Protein AF-A0A4U2ZQ75-F1 (afdb_monomer_lite)

InterPro domains:
  IPR021529 Protein of unknown function DUF2798 [PF11391] (38-104)

Radius of gyration: 18.05 Å; chains: 1; bounding box: 30×31×66 Å

Structure (mmCIF, N/CA/C/O backbone):
data_AF-A0A4U2ZQ75-F1
#
_entry.id   AF-A0A4U2ZQ75-F1
#
loop_
_atom_site.group_PDB
_atom_site.id
_atom_site.type_symbol
_atom_site.label_atom_id
_atom_site.label_alt_id
_atom_site.label_comp_id
_atom_site.label_asym_id
_atom_site.label_entity_id
_atom_site.label_seq_id
_atom_site.pdbx_PDB_ins_code
_atom_site.Cartn_x
_atom_site.Cartn_y
_atom_site.Cartn_z
_atom_site.occupancy
_atom_site.B_iso_or_equiv
_atom_site.auth_seq_id
_atom_site.auth_comp_id
_atom_site.auth_asym_id
_atom_site.auth_atom_id
_atom_site.pdbx_PDB_model_num
ATOM 1 N N . GLY A 1 1 ? 16.154 -9.412 -6.781 1.00 68.00 1 GLY A N 1
ATOM 2 C CA . GLY A 1 1 ? 15.319 -8.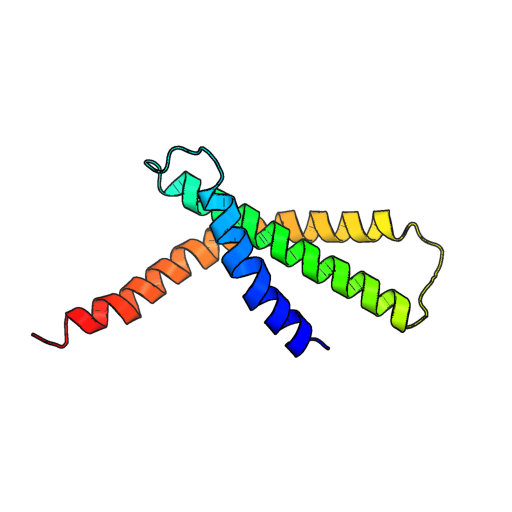258 -7.159 1.00 68.00 1 GLY A CA 1
ATOM 3 C C . GLY A 1 1 ? 14.151 -8.052 -6.210 1.00 68.00 1 GLY A C 1
ATOM 4 O O . GLY A 1 1 ? 14.147 -7.069 -5.483 1.00 68.00 1 GLY A O 1
ATOM 5 N N . PHE A 1 2 ? 13.200 -8.990 -6.186 1.00 76.25 2 PHE A N 1
ATOM 6 C CA . PHE A 1 2 ? 11.946 -8.876 -5.429 1.00 76.25 2 PHE A CA 1
ATOM 7 C C . PHE A 1 2 ? 12.118 -8.545 -3.938 1.00 76.25 2 PHE A C 1
ATOM 9 O O . PHE A 1 2 ? 11.457 -7.644 -3.448 1.00 76.25 2 PHE A O 1
ATOM 16 N N . ILE A 1 3 ? 13.053 -9.192 -3.227 1.00 83.88 3 ILE A N 1
ATOM 17 C CA . ILE A 1 3 ? 13.299 -8.903 -1.799 1.00 83.88 3 ILE A CA 1
ATOM 18 C C . ILE A 1 3 ? 13.745 -7.451 -1.574 1.00 83.88 3 ILE A C 1
ATOM 20 O O . ILE A 1 3 ? 13.303 -6.816 -0.625 1.00 83.88 3 ILE A O 1
ATOM 24 N N . ILE A 1 4 ? 14.586 -6.906 -2.459 1.00 82.25 4 ILE A N 1
ATOM 25 C CA . ILE A 1 4 ? 15.075 -5.522 -2.358 1.00 82.25 4 ILE A CA 1
ATOM 26 C C . ILE A 1 4 ? 13.930 -4.544 -2.645 1.00 82.25 4 ILE A C 1
ATOM 28 O O . ILE A 1 4 ? 13.762 -3.572 -1.916 1.00 82.25 4 ILE A O 1
ATOM 32 N N . ALA A 1 5 ? 13.107 -4.832 -3.658 1.00 78.81 5 ALA A N 1
ATOM 33 C CA . ALA A 1 5 ? 11.912 -4.047 -3.962 1.00 78.81 5 ALA A CA 1
ATOM 34 C C . ALA A 1 5 ? 10.915 -4.059 -2.796 1.00 78.81 5 ALA A C 1
ATOM 36 O O . ALA A 1 5 ? 10.454 -3.006 -2.377 1.00 78.81 5 ALA A O 1
ATOM 37 N N . LEU A 1 6 ? 10.666 -5.232 -2.211 1.00 82.88 6 LEU A N 1
ATOM 38 C CA . LEU A 1 6 ? 9.785 -5.414 -1.061 1.00 82.88 6 LEU A CA 1
ATOM 39 C C . LEU A 1 6 ? 10.307 -4.660 0.168 1.00 82.88 6 LEU A C 1
ATOM 41 O O . LEU A 1 6 ? 9.531 -4.021 0.876 1.00 82.88 6 LEU A O 1
ATOM 45 N N . LEU A 1 7 ? 11.621 -4.679 0.404 1.00 86.69 7 LEU A N 1
ATOM 46 C CA . LEU A 1 7 ? 12.238 -3.932 1.497 1.00 86.69 7 LEU A CA 1
ATOM 47 C C . LEU A 1 7 ? 12.052 -2.422 1.308 1.00 86.69 7 LEU A C 1
ATOM 49 O O . LEU A 1 7 ? 11.612 -1.746 2.233 1.00 86.69 7 LEU A O 1
ATOM 53 N N . ILE A 1 8 ? 12.338 -1.909 0.107 1.00 82.69 8 ILE A N 1
ATOM 54 C CA . ILE A 1 8 ? 12.138 -0.498 -0.255 1.00 82.69 8 ILE A CA 1
ATOM 55 C C . ILE A 1 8 ? 10.666 -0.116 -0.105 1.00 82.69 8 ILE A C 1
ATOM 57 O O . ILE A 1 8 ? 10.357 0.927 0.460 1.00 82.69 8 ILE A O 1
ATOM 61 N N . GLU A 1 9 ? 9.752 -0.965 -0.554 1.00 83.31 9 GLU A N 1
ATOM 62 C CA . GLU A 1 9 ? 8.319 -0.713 -0.481 1.00 83.31 9 GLU A CA 1
ATOM 63 C C . GLU A 1 9 ? 7.842 -0.611 0.972 1.00 83.31 9 GLU A C 1
ATOM 65 O O . GLU A 1 9 ? 7.222 0.384 1.346 1.00 83.31 9 GLU A O 1
ATOM 70 N N . ILE A 1 10 ? 8.214 -1.558 1.838 1.00 84.12 10 ILE A N 1
ATOM 71 C CA . ILE A 1 10 ? 7.859 -1.507 3.264 1.00 84.12 10 ILE A CA 1
ATOM 72 C C . ILE A 1 10 ? 8.516 -0.299 3.955 1.00 84.12 10 ILE A C 1
ATOM 74 O O . ILE A 1 10 ? 7.851 0.401 4.727 1.00 84.12 10 ILE A O 1
ATOM 78 N N . CYS A 1 11 ? 9.793 -0.021 3.667 1.00 86.12 11 CYS A N 1
ATOM 79 C CA . CYS A 1 11 ? 10.530 1.086 4.283 1.00 86.12 11 CYS A CA 1
ATOM 80 C C . CYS A 1 11 ? 10.115 2.469 3.780 1.00 86.12 11 CYS A C 1
ATOM 82 O O . CYS A 1 11 ? 10.262 3.425 4.534 1.00 86.12 11 CYS A O 1
ATOM 84 N N . ILE A 1 12 ? 9.635 2.611 2.544 1.00 84.81 12 ILE A N 1
ATOM 85 C CA . ILE A 1 12 ? 9.258 3.907 1.96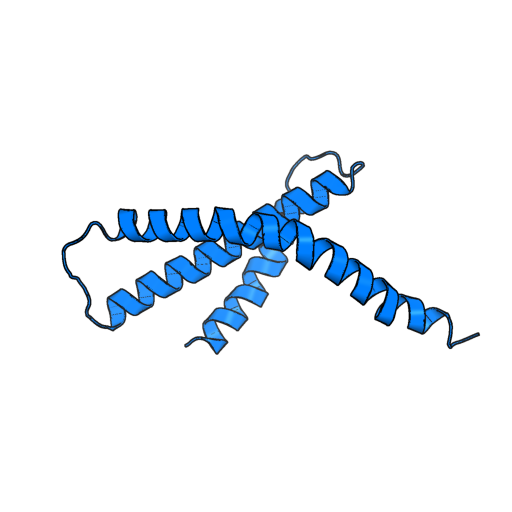6 1.00 84.81 12 ILE A CA 1
ATOM 86 C C . ILE A 1 12 ? 7.748 4.098 2.039 1.00 84.81 12 ILE A C 1
ATOM 88 O O . ILE A 1 12 ? 7.287 5.060 2.652 1.00 84.81 12 ILE A O 1
ATOM 92 N N . VAL A 1 13 ? 6.957 3.184 1.470 1.00 84.81 13 VAL A N 1
ATOM 93 C CA . VAL A 1 13 ? 5.499 3.351 1.346 1.00 84.81 13 VAL A CA 1
ATOM 94 C C . VAL A 1 13 ? 4.835 3.403 2.715 1.00 84.81 13 VAL A C 1
ATOM 96 O O . VAL A 1 13 ? 3.979 4.256 2.932 1.00 84.81 13 VAL A O 1
ATOM 99 N N . GLY A 1 14 ? 5.262 2.572 3.669 1.00 82.81 14 GLY A N 1
ATOM 100 C CA . GLY A 1 14 ? 4.733 2.579 5.037 1.00 82.81 14 GLY A CA 1
ATOM 101 C C . GLY A 1 14 ? 4.820 3.956 5.722 1.00 82.81 14 GLY A C 1
ATOM 102 O O . GLY A 1 14 ? 3.784 4.550 6.051 1.00 82.81 14 GLY A O 1
ATOM 103 N N . PRO A 1 15 ? 6.029 4.505 5.947 1.00 85.38 15 PRO A N 1
ATOM 104 C CA . PRO A 1 15 ? 6.181 5.812 6.579 1.00 85.38 15 PRO A CA 1
ATOM 105 C C . PRO A 1 15 ? 5.721 6.975 5.693 1.00 85.38 15 PRO A C 1
ATOM 107 O O . PRO A 1 15 ? 5.183 7.942 6.238 1.00 85.38 15 PRO A O 1
ATOM 110 N N . CYS A 1 16 ? 5.865 6.904 4.365 1.00 85.56 16 CYS A N 1
ATOM 111 C CA . CYS A 1 16 ? 5.345 7.938 3.463 1.00 85.56 16 CYS A CA 1
ATOM 112 C C . CYS A 1 16 ? 3.819 8.017 3.512 1.00 85.56 16 CYS A C 1
ATOM 114 O O . CYS A 1 16 ? 3.287 9.116 3.654 1.00 85.56 16 CYS A O 1
ATOM 116 N N . ALA A 1 17 ? 3.111 6.883 3.479 1.00 85.50 17 ALA A N 1
ATOM 117 C CA . 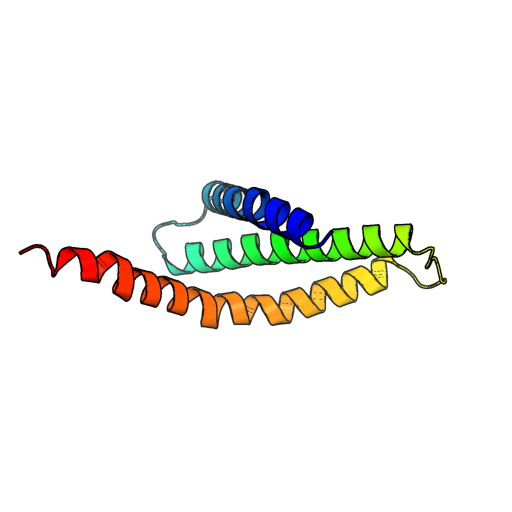ALA A 1 17 ? 1.654 6.859 3.579 1.00 85.50 17 ALA A CA 1
ATOM 118 C C . ALA A 1 17 ? 1.190 7.446 4.914 1.00 85.50 17 ALA A C 1
ATOM 120 O O . ALA A 1 17 ? 0.283 8.275 4.951 1.00 85.50 17 ALA A O 1
ATOM 121 N N . LYS A 1 18 ? 1.870 7.097 6.013 1.00 82.06 18 LYS A N 1
ATOM 122 C CA . LYS A 1 18 ? 1.584 7.691 7.321 1.00 82.06 18 LYS A CA 1
ATOM 123 C C . LYS A 1 18 ? 1.805 9.206 7.297 1.00 82.06 18 LYS A C 1
ATOM 125 O O . LYS A 1 18 ? 0.914 9.944 7.697 1.00 82.06 18 LYS A O 1
ATOM 130 N N . LYS A 1 19 ? 2.943 9.694 6.792 1.00 84.44 19 LYS A N 1
ATOM 131 C CA . LYS A 1 19 ? 3.201 11.141 6.682 1.00 84.44 19 LYS A CA 1
ATOM 132 C C . LYS A 1 19 ? 2.142 11.848 5.833 1.00 84.44 19 LYS A C 1
ATOM 134 O O . LYS A 1 19 ? 1.622 12.864 6.276 1.00 84.44 19 LYS A O 1
ATOM 139 N N . LEU A 1 20 ? 1.769 11.283 4.685 1.00 84.44 20 LEU A N 1
ATOM 140 C CA . LEU A 1 20 ? 0.758 11.844 3.787 1.00 84.44 20 LEU A CA 1
ATOM 141 C C . LEU A 1 20 ? -0.608 11.971 4.476 1.00 84.44 20 LEU A C 1
ATOM 143 O O . LEU A 1 20 ? -1.206 13.041 4.460 1.00 84.44 20 LEU A O 1
ATOM 147 N N . VAL A 1 21 ? -1.064 10.920 5.161 1.00 83.06 21 VAL A N 1
ATOM 148 C CA . VAL A 1 21 ? -2.326 10.941 5.921 1.00 83.06 21 VAL A CA 1
ATOM 149 C C . VAL A 1 21 ? -2.289 11.959 7.058 1.00 83.06 21 VAL A C 1
ATOM 151 O O . VAL A 1 21 ? -3.293 12.606 7.342 1.00 83.06 21 VAL A O 1
ATOM 154 N N . PHE A 1 22 ? -1.143 12.108 7.727 1.00 78.19 22 PHE A N 1
ATOM 155 C CA . PHE A 1 22 ? -0.991 13.071 8.818 1.00 78.19 22 PHE A CA 1
ATOM 156 C C . PHE A 1 22 ? -0.898 14.523 8.341 1.00 78.19 22 PHE A C 1
ATOM 158 O O . PHE A 1 22 ? -1.264 15.406 9.116 1.00 78.19 22 PHE A O 1
ATOM 165 N N . MET A 1 23 ? -0.420 14.743 7.114 1.00 80.06 23 MET A N 1
ATOM 166 C CA . MET A 1 23 ? -0.281 16.054 6.478 1.00 80.06 23 MET A CA 1
ATOM 167 C C . MET A 1 23 ? -1.592 16.546 5.855 1.00 80.06 23 MET A C 1
ATOM 169 O O . MET A 1 23 ? -1.766 17.745 5.660 1.00 80.06 23 MET A O 1
ATOM 173 N N . LEU A 1 24 ? -2.524 15.639 5.556 1.00 77.88 24 LEU A N 1
ATOM 174 C CA . LEU A 1 24 ? -3.819 16.012 5.008 1.00 77.88 24 LEU A CA 1
ATOM 175 C C . LEU A 1 24 ? -4.720 16.643 6.093 1.00 77.88 24 LEU A C 1
ATOM 177 O O . LEU A 1 24 ? -4.881 16.058 7.171 1.00 77.88 24 LEU A O 1
ATOM 181 N N . PRO A 1 25 ? -5.338 17.813 5.822 1.00 68.81 25 PRO A N 1
ATOM 182 C CA . PRO A 1 25 ? -6.189 18.541 6.763 1.00 68.81 25 PRO A CA 1
ATOM 183 C C . PRO A 1 25 ? -7.590 17.913 6.838 1.00 68.81 25 PRO A C 1
ATOM 185 O O . PRO A 1 25 ? -8.599 18.540 6.529 1.00 68.81 25 PRO A O 1
ATOM 188 N N . PHE A 1 26 ? -7.659 16.635 7.201 1.00 68.69 26 PHE A N 1
ATOM 189 C CA . PHE A 1 26 ? -8.921 15.930 7.395 1.00 68.69 26 PHE A CA 1
ATOM 190 C C . PHE A 1 26 ? -9.339 15.952 8.860 1.00 68.69 26 PHE A C 1
ATOM 192 O O . PHE A 1 26 ? -8.503 15.880 9.763 1.00 68.69 26 PHE A O 1
ATOM 199 N N . ASP A 1 27 ? -10.651 15.945 9.091 1.00 67.00 27 ASP A N 1
ATOM 200 C CA . ASP A 1 27 ? -11.236 15.763 10.416 1.00 67.00 27 ASP A CA 1
ATOM 201 C C . ASP A 1 27 ? -10.811 14.418 11.022 1.00 67.00 27 ASP A C 1
ATOM 203 O O . ASP A 1 27 ? -11.421 13.368 10.782 1.00 67.00 27 ASP A O 1
ATOM 207 N N . LYS A 1 28 ? -9.765 14.448 11.857 1.00 66.56 28 LYS A N 1
ATOM 208 C CA . LYS A 1 28 ? -9.262 13.270 12.587 1.00 66.56 28 LYS A CA 1
ATOM 209 C C . LYS A 1 28 ? -10.277 12.713 13.591 1.00 66.56 28 LYS A C 1
ATOM 211 O O . LYS A 1 28 ? -10.083 11.617 14.110 1.00 66.56 28 LYS A O 1
ATOM 216 N N . SER A 1 29 ? -11.374 13.437 13.818 1.00 66.44 29 SER A N 1
ATOM 217 C CA . SER A 1 29 ? -12.525 13.007 14.614 1.00 66.44 29 SER A CA 1
ATOM 218 C C . SER A 1 29 ? -13.207 11.760 14.025 1.00 66.44 29 SER A C 1
ATOM 220 O O . SER A 1 29 ? -13.617 10.855 14.757 1.00 66.44 29 SER A O 1
ATOM 222 N N . LYS A 1 30 ? -13.255 11.627 12.690 1.00 76.19 30 LYS A N 1
ATOM 223 C CA . LYS A 1 30 ? -13.880 10.471 12.030 1.00 76.19 30 LYS A CA 1
ATOM 224 C C . LYS A 1 30 ? -12.840 9.395 11.726 1.00 76.19 30 LYS A C 1
ATOM 226 O O . LYS A 1 30 ? -12.112 9.472 10.739 1.00 76.19 30 LYS A O 1
ATOM 231 N N . LYS A 1 31 ? -12.828 8.321 12.528 1.00 76.19 31 LYS A N 1
ATOM 232 C CA . LYS A 1 31 ? -11.924 7.161 12.343 1.00 76.19 31 LYS A CA 1
ATOM 233 C C . LYS A 1 31 ? -11.996 6.556 10.933 1.00 76.19 31 LYS A C 1
ATOM 235 O O . LYS A 1 31 ? -10.987 6.072 10.434 1.00 76.19 31 LYS A O 1
ATOM 240 N N . ILE A 1 32 ? -13.162 6.607 10.285 1.00 80.19 32 ILE A N 1
ATOM 241 C CA . ILE A 1 32 ? -13.361 6.149 8.900 1.00 80.19 32 ILE A CA 1
ATOM 242 C C . ILE A 1 32 ? -12.512 6.953 7.908 1.00 80.19 32 ILE A C 1
ATOM 244 O O . ILE A 1 32 ? -11.855 6.347 7.069 1.00 80.19 32 ILE A O 1
ATOM 248 N N . ASN A 1 33 ? -12.430 8.280 8.048 1.00 80.56 33 ASN A N 1
ATOM 249 C CA . ASN A 1 33 ? -11.657 9.127 7.134 1.00 80.56 33 ASN A CA 1
ATOM 250 C C . ASN A 1 33 ? -10.161 8.796 7.191 1.00 80.56 33 ASN A C 1
ATOM 252 O O . ASN A 1 33 ? -9.508 8.720 6.156 1.00 80.56 33 ASN A O 1
ATOM 256 N N . ILE A 1 34 ? -9.631 8.527 8.389 1.00 81.88 34 ILE A N 1
ATOM 257 C CA . ILE A 1 34 ? -8.230 8.120 8.569 1.00 81.88 34 ILE A CA 1
ATOM 258 C C . ILE A 1 34 ? -7.964 6.768 7.895 1.00 81.88 34 ILE A C 1
ATOM 260 O O . ILE A 1 34 ? -6.941 6.603 7.239 1.00 81.88 34 ILE A O 1
ATOM 264 N N . ILE A 1 35 ? -8.880 5.804 8.028 1.00 83.62 35 ILE A N 1
ATOM 265 C CA . ILE A 1 35 ? -8.731 4.466 7.431 1.00 83.62 35 ILE A CA 1
ATOM 266 C C . ILE A 1 35 ? -8.770 4.545 5.907 1.00 83.62 35 ILE A C 1
ATOM 268 O O . ILE A 1 35 ? -7.921 3.955 5.245 1.00 83.62 35 ILE A O 1
ATOM 272 N N . VAL A 1 36 ? -9.719 5.307 5.361 1.00 85.56 36 VAL A N 1
ATOM 273 C CA . VAL A 1 36 ? -9.868 5.520 3.918 1.00 85.56 36 VAL A CA 1
ATOM 274 C C . VAL A 1 36 ? -8.639 6.225 3.349 1.00 85.56 36 VAL A C 1
ATOM 276 O O . VAL A 1 36 ? -8.072 5.734 2.376 1.00 85.56 36 VAL A O 1
ATOM 279 N N . ALA A 1 37 ? -8.179 7.304 3.989 1.00 86.44 37 ALA A N 1
ATOM 280 C CA . ALA A 1 37 ? -6.984 8.038 3.574 1.00 86.44 37 ALA A CA 1
ATOM 281 C C . ALA A 1 37 ? -5.708 7.186 3.666 1.00 86.44 37 ALA A C 1
ATOM 283 O O . ALA A 1 37 ? -4.817 7.288 2.825 1.00 86.44 37 ALA A O 1
ATOM 284 N N . MET A 1 38 ? -5.598 6.333 4.685 1.00 85.81 38 MET A N 1
ATOM 285 C CA . MET A 1 38 ? -4.434 5.465 4.842 1.00 85.81 38 MET A CA 1
ATOM 286 C C . MET A 1 38 ? -4.430 4.322 3.835 1.00 85.81 38 MET A C 1
ATOM 288 O O . MET A 1 38 ? -3.379 4.024 3.272 1.00 85.81 38 MET A O 1
ATOM 292 N N . ALA A 1 39 ? -5.589 3.734 3.545 1.00 86.94 39 ALA A N 1
ATOM 293 C CA . ALA A 1 39 ? -5.714 2.746 2.484 1.00 86.94 39 ALA A CA 1
ATOM 294 C C . ALA A 1 39 ? -5.420 3.353 1.105 1.00 86.94 39 ALA A 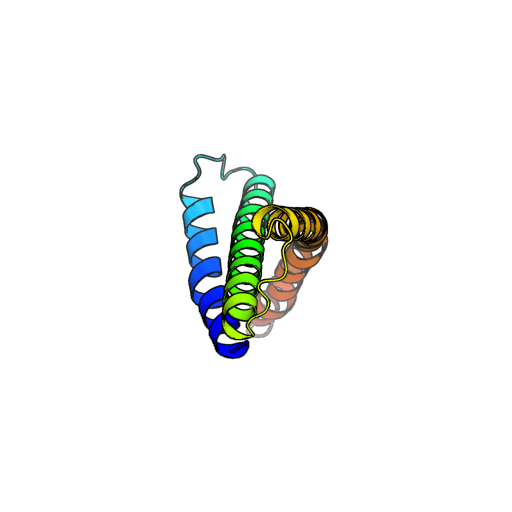C 1
ATOM 296 O O . ALA A 1 39 ? -4.699 2.730 0.332 1.00 86.94 39 ALA A O 1
ATOM 297 N N . THR A 1 40 ? -5.903 4.566 0.797 1.00 86.94 40 THR A N 1
ATOM 298 C CA . THR A 1 40 ? -5.600 5.207 -0.497 1.00 86.94 40 THR A CA 1
ATOM 299 C C . THR A 1 40 ? -4.113 5.490 -0.618 1.00 86.94 40 THR A C 1
ATOM 301 O O . THR A 1 40 ? -3.502 5.077 -1.597 1.00 86.94 40 THR A O 1
ATOM 304 N N . ALA A 1 41 ? -3.506 6.125 0.387 1.00 88.12 41 ALA A N 1
ATOM 305 C CA . ALA A 1 41 ? -2.083 6.450 0.373 1.00 88.12 41 ALA A CA 1
ATOM 306 C C . ALA A 1 41 ? -1.199 5.197 0.236 1.00 88.12 41 ALA A C 1
ATOM 308 O O . ALA A 1 41 ? -0.238 5.195 -0.533 1.00 88.12 41 ALA A O 1
ATOM 309 N N . MET A 1 42 ? -1.540 4.124 0.954 1.00 87.25 42 MET A N 1
ATOM 310 C CA . MET A 1 42 ? -0.792 2.869 0.925 1.00 87.25 42 MET A CA 1
ATOM 311 C C . MET A 1 42 ? -0.937 2.146 -0.417 1.00 87.25 42 MET A C 1
ATOM 313 O O . MET A 1 42 ? 0.072 1.745 -0.987 1.00 87.25 42 MET A O 1
ATOM 317 N N . VAL A 1 43 ? -2.157 2.022 -0.952 1.00 87.44 43 VAL A N 1
ATOM 318 C CA . VAL A 1 43 ? -2.395 1.340 -2.235 1.00 87.44 43 VAL A CA 1
ATOM 319 C C . VAL A 1 43 ? -1.806 2.145 -3.392 1.00 87.44 43 VAL A C 1
ATOM 321 O O . VAL A 1 43 ? -1.159 1.561 -4.253 1.00 87.44 43 VAL A O 1
ATOM 324 N N . ILE A 1 44 ? -1.934 3.477 -3.396 1.00 87.62 44 ILE A N 1
ATOM 325 C CA . ILE A 1 44 ? -1.291 4.327 -4.413 1.00 87.62 44 ILE A CA 1
ATOM 326 C C . ILE A 1 44 ? 0.225 4.129 -4.381 1.00 87.62 44 ILE A C 1
ATOM 328 O O . ILE A 1 44 ? 0.815 3.867 -5.425 1.00 87.62 44 ILE A O 1
ATOM 332 N N . GLY A 1 45 ? 0.854 4.209 -3.203 1.00 85.88 45 GLY A N 1
ATOM 333 C CA . GLY A 1 45 ? 2.299 4.017 -3.078 1.00 85.88 45 GLY A CA 1
ATOM 334 C C . GLY A 1 45 ? 2.742 2.627 -3.537 1.00 85.88 45 GLY A C 1
ATOM 335 O O . GLY A 1 45 ? 3.661 2.512 -4.341 1.00 85.88 45 GLY A O 1
ATOM 336 N N . MET A 1 46 ? 2.044 1.582 -3.095 1.00 84.44 46 MET A N 1
ATOM 337 C CA . MET A 1 46 ? 2.346 0.193 -3.445 1.00 84.44 46 MET A CA 1
ATOM 338 C C . MET A 1 46 ? 2.231 -0.059 -4.954 1.00 84.44 46 MET A C 1
ATOM 340 O O . MET A 1 46 ? 3.163 -0.555 -5.582 1.00 84.44 46 MET A O 1
ATOM 344 N N . VAL A 1 47 ? 1.107 0.334 -5.562 1.00 83.38 47 VAL A N 1
ATOM 345 C CA . VAL A 1 47 ? 0.863 0.118 -6.995 1.00 83.38 47 VAL A CA 1
ATOM 346 C C . VAL A 1 47 ? 1.823 0.969 -7.834 1.00 83.38 47 VAL A C 1
ATOM 348 O O . VAL A 1 47 ? 2.274 0.512 -8.883 1.00 83.38 47 VAL A O 1
ATOM 351 N N . PHE A 1 48 ? 2.209 2.161 -7.366 1.00 83.31 48 PHE A N 1
ATOM 352 C CA . PHE A 1 48 ? 3.194 3.011 -8.040 1.00 83.31 48 PHE A CA 1
ATOM 353 C C . PHE A 1 48 ? 4.583 2.361 -8.079 1.00 83.31 48 PHE A C 1
ATOM 355 O O . PHE A 1 48 ? 5.174 2.258 -9.152 1.00 83.31 48 PHE A O 1
ATOM 362 N N . PHE A 1 49 ? 5.077 1.857 -6.943 1.00 80.62 49 PHE A N 1
ATOM 363 C CA . PHE A 1 49 ? 6.373 1.172 -6.875 1.00 80.62 49 PHE A CA 1
ATOM 364 C C . PHE A 1 49 ? 6.378 -0.154 -7.642 1.00 80.62 49 PHE A C 1
ATOM 366 O O . PHE A 1 49 ? 7.323 -0.407 -8.389 1.00 80.62 49 PHE A O 1
ATOM 373 N N . MET A 1 50 ? 5.315 -0.958 -7.540 1.00 76.88 50 MET A N 1
ATOM 374 C CA . MET A 1 50 ? 5.163 -2.193 -8.322 1.00 76.88 50 MET A CA 1
ATOM 375 C C . MET A 1 50 ? 5.181 -1.928 -9.824 1.00 76.88 50 MET A C 1
ATOM 377 O O . MET A 1 50 ? 5.832 -2.644 -10.586 1.00 76.88 50 MET A O 1
ATOM 381 N N . SER A 1 51 ? 4.497 -0.873 -10.254 1.00 75.81 51 SER A N 1
ATOM 382 C CA . SER A 1 51 ? 4.438 -0.538 -11.668 1.00 75.81 51 SER A CA 1
ATOM 383 C C . SER A 1 51 ? 5.801 0.007 -12.134 1.00 75.81 51 SER A C 1
ATOM 385 O O . SER A 1 51 ? 6.312 -0.437 -13.165 1.00 75.81 51 SER A O 1
ATOM 387 N N . PHE A 1 52 ? 6.461 0.873 -11.351 1.00 78.19 52 PHE A N 1
ATOM 388 C CA . PHE A 1 52 ? 7.821 1.362 -11.638 1.00 78.19 52 PHE A CA 1
ATOM 389 C C . PHE A 1 52 ? 8.843 0.219 -11.728 1.00 78.19 52 PHE A C 1
ATOM 391 O O . PHE A 1 52 ? 9.685 0.193 -12.626 1.00 78.19 52 PHE A O 1
ATOM 398 N N . TYR A 1 53 ? 8.739 -0.770 -10.839 1.00 75.88 53 TYR A N 1
ATOM 399 C CA . TYR A 1 53 ? 9.574 -1.965 -10.878 1.00 75.88 53 TYR A CA 1
ATOM 400 C C . TYR A 1 53 ? 9.325 -2.801 -12.137 1.00 75.88 53 TYR A C 1
ATOM 402 O O . TYR A 1 53 ? 10.276 -3.272 -12.762 1.00 75.88 53 TYR A O 1
ATOM 410 N N . GLY A 1 54 ? 8.059 -2.940 -12.545 1.00 73.81 54 GLY A N 1
ATOM 411 C CA . GLY A 1 54 ? 7.685 -3.568 -13.812 1.00 73.81 54 GLY A CA 1
ATOM 412 C C . GLY A 1 54 ? 8.348 -2.883 -15.009 1.00 73.81 54 GLY A C 1
ATOM 413 O O . GLY A 1 54 ? 8.945 -3.557 -15.846 1.00 73.81 54 GLY A O 1
ATOM 414 N N . MET A 1 55 ? 8.345 -1.547 -15.038 1.00 70.69 55 MET A N 1
ATOM 415 C CA . MET A 1 55 ? 9.023 -0.760 -16.074 1.00 70.69 55 MET A CA 1
ATOM 416 C C . MET A 1 55 ? 10.542 -0.987 -16.077 1.00 70.69 55 MET A C 1
ATOM 418 O O . MET A 1 55 ? 11.121 -1.266 -17.127 1.00 70.69 55 MET A O 1
ATOM 422 N N . ALA A 1 56 ? 11.186 -0.920 -14.909 1.00 73.38 56 ALA A N 1
ATOM 423 C CA . ALA A 1 56 ? 12.622 -1.161 -14.781 1.00 73.38 56 ALA A CA 1
ATOM 424 C C . ALA A 1 56 ? 13.008 -2.576 -15.251 1.00 73.38 56 ALA A C 1
ATOM 426 O O . ALA A 1 56 ? 14.020 -2.755 -15.926 1.00 73.38 56 ALA A O 1
ATOM 427 N N . MET A 1 57 ? 12.180 -3.581 -14.956 1.00 69.25 57 MET A N 1
ATOM 428 C CA . MET A 1 57 ? 12.414 -4.962 -15.386 1.00 69.25 57 MET A CA 1
ATOM 429 C C . MET A 1 57 ? 12.213 -5.182 -16.884 1.00 69.25 57 MET A C 1
ATOM 431 O O . MET A 1 57 ? 12.971 -5.949 -17.480 1.00 69.25 57 MET A O 1
ATOM 435 N N . MET A 1 58 ? 11.238 -4.508 -17.499 1.00 70.38 58 MET A N 1
ATOM 436 C CA . MET A 1 58 ? 11.037 -4.539 -18.952 1.00 70.38 58 MET A CA 1
ATOM 437 C C . MET A 1 58 ? 12.212 -3.901 -19.701 1.00 70.38 58 MET A C 1
ATOM 439 O O . MET A 1 58 ? 12.657 -4.442 -20.713 1.00 70.38 58 MET A O 1
ATOM 443 N N . TYR A 1 59 ? 12.749 -2.797 -19.172 1.00 68.00 59 TYR A N 1
ATOM 444 C CA . TYR A 1 59 ? 13.932 -2.134 -19.722 1.00 68.00 59 TYR A CA 1
ATOM 445 C C . TYR A 1 59 ? 15.174 -3.038 -19.669 1.00 68.00 59 TYR A C 1
ATOM 447 O O . TYR A 1 59 ? 15.920 -3.130 -20.640 1.00 68.00 59 TYR A O 1
ATOM 455 N N . LEU A 1 60 ? 15.365 -3.765 -18.561 1.00 69.06 60 LEU A N 1
ATOM 456 C CA . LEU A 1 60 ? 16.501 -4.675 -18.377 1.00 69.06 60 LEU A CA 1
ATOM 457 C C . LEU A 1 60 ? 16.423 -5.954 -19.230 1.00 69.06 60 LEU A C 1
ATOM 459 O O . LEU A 1 60 ? 17.462 -6.476 -19.619 1.00 69.06 60 LEU A O 1
ATOM 463 N N . HIS A 1 61 ? 15.222 -6.454 -19.541 1.00 66.06 61 HIS A N 1
ATOM 464 C CA . HIS A 1 61 ? 15.032 -7.656 -20.369 1.00 66.06 61 HIS A CA 1
ATOM 465 C C . HIS A 1 61 ? 14.920 -7.369 -21.881 1.00 66.06 61 HIS A C 1
ATOM 467 O O . HIS A 1 61 ? 14.570 -8.264 -22.646 1.00 66.06 61 HIS A O 1
ATOM 473 N N . GLY A 1 62 ? 15.212 -6.143 -22.336 1.00 59.78 62 GLY A N 1
ATOM 474 C CA . GLY A 1 62 ? 15.272 -5.806 -23.768 1.00 59.78 62 GLY A CA 1
ATOM 475 C C . GLY A 1 62 ? 13.920 -5.798 -24.496 1.00 59.78 62 GLY A C 1
ATOM 476 O O . GLY A 1 62 ? 13.876 -5.777 -25.724 1.00 59.78 62 GLY A O 1
ATOM 477 N N . GLY A 1 63 ? 12.804 -5.803 -23.763 1.00 55.31 63 GLY A N 1
ATOM 478 C CA . GLY A 1 63 ? 11.450 -5.880 -24.311 1.00 55.31 63 GLY A CA 1
ATOM 479 C C . GLY A 1 63 ? 10.885 -4.526 -24.741 1.00 55.31 63 GLY A C 1
ATOM 480 O O . GLY A 1 63 ? 9.833 -4.126 -24.250 1.00 55.31 63 GLY A O 1
ATOM 481 N N . LEU A 1 64 ? 11.553 -3.807 -25.646 1.00 53.28 64 LEU A N 1
ATOM 482 C CA . LEU A 1 64 ? 10.961 -2.640 -26.312 1.00 53.28 64 LEU A CA 1
ATOM 483 C C . LEU A 1 64 ? 10.139 -3.087 -27.531 1.00 53.28 64 LEU A C 1
ATOM 485 O O . LEU A 1 64 ? 10.482 -2.796 -28.673 1.00 53.28 64 LEU A O 1
ATOM 489 N N . GLN A 1 65 ? 9.042 -3.808 -27.298 1.00 49.44 65 GLN A N 1
ATOM 490 C CA . GLN A 1 65 ? 8.065 -4.091 -28.353 1.00 49.44 65 GLN A CA 1
ATOM 491 C C . GLN A 1 65 ? 6.961 -3.031 -28.343 1.00 49.44 65 GLN A C 1
ATOM 493 O O . GLN A 1 65 ? 5.978 -3.176 -27.628 1.00 49.44 65 GLN A O 1
ATOM 498 N N . GLY A 1 66 ? 7.191 -1.957 -29.108 1.00 55.66 66 GLY A N 1
ATOM 499 C CA . GLY A 1 66 ? 6.237 -1.278 -30.009 1.00 55.66 66 GLY A CA 1
ATOM 500 C C . GLY A 1 66 ? 4.894 -0.711 -29.518 1.00 55.66 66 GLY A C 1
ATOM 501 O O . GLY A 1 66 ? 4.332 0.125 -30.216 1.00 55.66 66 GLY A O 1
ATOM 502 N N . GLU A 1 67 ? 4.370 -1.108 -28.366 1.00 56.34 67 GLU A N 1
ATOM 503 C CA . GLU A 1 67 ? 3.094 -0.632 -27.829 1.00 56.34 67 GLU A CA 1
ATOM 504 C C . GLU A 1 67 ? 3.319 0.560 -26.898 1.00 56.34 67 GLU A C 1
ATOM 506 O O . GLU A 1 67 ? 4.379 0.692 -26.287 1.00 56.34 67 GLU A O 1
ATOM 511 N N . SER A 1 68 ? 2.325 1.443 -26.754 1.00 59.19 68 SER A N 1
ATOM 512 C CA . SER A 1 68 ? 2.422 2.605 -25.858 1.00 59.19 68 SER A CA 1
ATOM 513 C C . SER A 1 68 ? 2.621 2.145 -24.403 1.00 59.19 68 SER A C 1
ATOM 515 O O . SER A 1 68 ? 1.656 1.937 -23.667 1.00 59.19 68 SER A O 1
ATOM 517 N N . PHE A 1 69 ? 3.883 1.997 -23.982 1.00 63.38 69 PHE A N 1
ATOM 518 C CA . PHE A 1 69 ? 4.316 1.450 -22.688 1.00 63.38 69 PHE A CA 1
ATOM 519 C C . PHE A 1 69 ? 3.626 2.126 -21.505 1.00 63.38 69 PHE A C 1
ATOM 521 O O . PHE A 1 69 ? 3.211 1.466 -20.557 1.00 63.38 69 PHE A O 1
ATOM 528 N N . VAL A 1 70 ? 3.441 3.442 -21.598 1.00 68.94 70 VAL A N 1
ATOM 529 C CA . VAL A 1 70 ? 2.749 4.252 -20.591 1.00 68.94 70 VAL A CA 1
ATOM 530 C C . VAL A 1 70 ? 1.256 3.911 -20.520 1.00 68.94 70 VAL A C 1
ATOM 532 O O . VAL A 1 70 ? 0.695 3.865 -19.431 1.00 68.94 70 VAL A O 1
ATOM 535 N N . SER A 1 71 ? 0.615 3.615 -21.652 1.00 69.81 71 SER A N 1
ATOM 536 C CA . SER A 1 71 ? -0.818 3.299 -21.727 1.00 69.81 71 SER A CA 1
ATOM 537 C C . SER A 1 71 ? -1.137 1.914 -21.153 1.00 69.81 71 SER A C 1
ATOM 539 O O . SER A 1 71 ? -2.062 1.765 -20.347 1.00 69.81 71 SER A O 1
ATOM 541 N N . SER A 1 72 ? -0.321 0.907 -21.481 1.00 71.19 72 SER A N 1
ATOM 542 C CA . SER A 1 72 ? -0.437 -0.434 -20.888 1.00 71.19 72 SER A CA 1
ATOM 543 C C . SER A 1 72 ? -0.098 -0.426 -19.398 1.00 71.19 72 SER A C 1
ATOM 545 O O . SER A 1 72 ? -0.841 -0.998 -18.599 1.00 71.19 72 SER A O 1
ATOM 547 N N . TYR A 1 73 ? 0.957 0.293 -18.999 1.00 73.50 73 TYR A N 1
ATOM 548 C CA . TYR A 1 73 ? 1.293 0.518 -17.591 1.00 73.50 73 TYR A CA 1
ATOM 549 C C . TYR A 1 73 ? 0.126 1.152 -16.837 1.00 73.50 73 TYR A C 1
ATOM 551 O O . TYR A 1 73 ? -0.277 0.653 -15.789 1.00 73.50 73 TYR A O 1
ATOM 559 N N . PHE A 1 74 ? -0.450 2.228 -17.376 1.00 79.38 74 PHE A N 1
ATOM 560 C CA . PHE A 1 74 ? -1.528 2.956 -16.720 1.00 79.38 74 PHE A CA 1
ATOM 561 C C . PHE A 1 74 ? -2.802 2.112 -16.632 1.00 79.38 74 PHE A C 1
ATOM 563 O O . PHE A 1 74 ? -3.455 2.087 -15.592 1.00 79.38 74 PHE A O 1
ATOM 570 N N . SER A 1 75 ? -3.117 1.337 -17.671 1.00 79.50 75 SER A N 1
ATOM 571 C CA . SER A 1 75 ? -4.247 0.401 -17.646 1.00 79.50 75 SER A CA 1
ATOM 572 C C . SER A 1 75 ? -4.086 -0.680 -16.574 1.00 79.50 75 SER A C 1
ATOM 574 O O . SER A 1 75 ? -5.046 -0.992 -15.867 1.00 79.50 75 SER A O 1
ATOM 576 N N . ILE A 1 76 ? -2.880 -1.238 -16.418 1.00 78.00 76 ILE A N 1
ATOM 577 C CA . ILE A 1 76 ? -2.574 -2.224 -15.370 1.00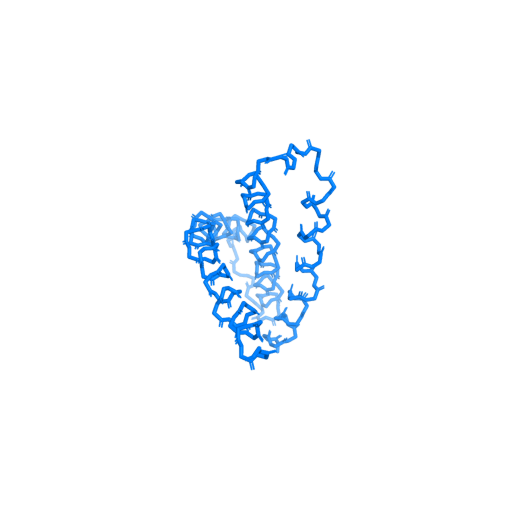 78.00 76 ILE A CA 1
ATOM 578 C C . ILE A 1 76 ? -2.610 -1.565 -13.987 1.00 78.00 76 ILE A C 1
ATOM 580 O O . ILE A 1 76 ? -3.223 -2.107 -13.068 1.00 78.00 76 ILE A O 1
ATOM 584 N N . PHE A 1 77 ? -2.022 -0.376 -13.851 1.00 82.06 77 PHE A N 1
ATOM 585 C CA . PHE A 1 77 ? -2.032 0.422 -12.628 1.00 82.06 77 PHE A CA 1
ATOM 586 C C . PHE A 1 77 ? -3.465 0.688 -12.152 1.00 82.06 77 PHE A C 1
ATOM 588 O O . PHE A 1 77 ? -3.794 0.388 -11.007 1.00 82.06 77 PHE A O 1
ATOM 595 N N . ILE A 1 78 ? -4.343 1.183 -13.031 1.00 83.88 78 ILE A N 1
ATOM 596 C CA . ILE A 1 78 ? -5.736 1.500 -12.693 1.00 83.88 78 ILE A CA 1
ATOM 597 C C . ILE A 1 78 ? -6.523 0.235 -12.335 1.00 83.88 78 ILE A C 1
ATOM 599 O O . ILE A 1 78 ? -7.232 0.231 -11.329 1.00 83.88 78 ILE A O 1
ATOM 603 N N . LYS A 1 79 ? -6.377 -0.858 -13.097 1.00 83.75 79 LYS A N 1
ATOM 604 C CA . LYS A 1 79 ? -7.045 -2.133 -12.776 1.00 83.75 79 LYS A CA 1
ATOM 605 C C . LYS A 1 79 ? -6.603 -2.683 -11.418 1.00 83.75 79 LYS A C 1
ATOM 607 O O . LYS A 1 79 ? -7.454 -3.054 -10.609 1.00 83.75 79 LYS A O 1
ATOM 612 N N . ASN A 1 80 ? -5.298 -2.683 -11.143 1.00 85.88 80 ASN A N 1
ATOM 613 C CA . ASN A 1 80 ? -4.757 -3.125 -9.858 1.00 85.88 80 ASN A CA 1
ATOM 614 C C . ASN A 1 80 ? -5.196 -2.209 -8.718 1.00 85.88 80 ASN A C 1
ATOM 616 O O . ASN A 1 80 ? -5.546 -2.700 -7.651 1.00 85.88 80 ASN A O 1
ATOM 620 N N . PHE A 1 81 ? -5.245 -0.896 -8.943 1.00 86.38 81 PHE A N 1
ATOM 621 C CA . PHE A 1 81 ? -5.729 0.058 -7.954 1.00 86.38 81 PHE A CA 1
ATOM 622 C C . PHE A 1 81 ? -7.198 -0.199 -7.595 1.00 86.38 81 PHE A C 1
ATOM 624 O O . PHE A 1 81 ? -7.516 -0.364 -6.419 1.00 86.38 81 PHE A O 1
ATOM 631 N N . ILE A 1 82 ? -8.083 -0.305 -8.592 1.00 87.75 82 ILE A N 1
ATOM 632 C CA . ILE A 1 82 ? -9.525 -0.521 -8.384 1.00 87.75 82 ILE A CA 1
ATOM 633 C C . ILE A 1 82 ? -9.804 -1.851 -7.679 1.00 87.75 82 ILE A C 1
ATOM 635 O O . ILE A 1 82 ? -10.752 -1.930 -6.905 1.00 87.75 82 ILE A O 1
ATOM 639 N N . MET A 1 83 ? -8.998 -2.886 -7.922 1.00 88.00 83 MET A N 1
ATOM 640 C CA . MET A 1 83 ? -9.184 -4.197 -7.297 1.00 88.00 83 MET A CA 1
ATOM 641 C C . MET A 1 83 ? -8.538 -4.292 -5.906 1.00 88.00 83 MET A C 1
ATOM 643 O O . MET A 1 83 ? -9.160 -4.786 -4.964 1.00 88.00 83 MET A O 1
ATOM 647 N N . ALA A 1 84 ? -7.314 -3.786 -5.741 1.00 86.38 84 ALA A N 1
ATOM 648 C CA . ALA A 1 84 ? -6.585 -3.855 -4.476 1.00 86.38 84 ALA A CA 1
ATOM 649 C C . ALA A 1 84 ? -7.145 -2.890 -3.426 1.00 86.38 84 ALA A C 1
ATOM 651 O O . ALA A 1 84 ? -7.159 -3.213 -2.241 1.00 86.38 84 ALA A O 1
ATOM 652 N N . TYR A 1 85 ? -7.640 -1.722 -3.836 1.00 86.62 85 TYR A N 1
ATOM 653 C CA . TYR A 1 85 ? -8.182 -0.720 -2.924 1.00 86.62 85 TYR A CA 1
ATOM 654 C C . TYR A 1 85 ? -9.372 -1.203 -2.066 1.00 86.62 85 TYR A C 1
ATOM 656 O O . TYR A 1 85 ? -9.295 -1.092 -0.836 1.00 86.62 85 TYR A O 1
ATOM 664 N N . PRO A 1 86 ? -10.448 -1.788 -2.630 1.00 85.81 86 PRO A N 1
ATOM 665 C CA . PRO A 1 86 ? -11.538 -2.340 -1.832 1.00 85.81 86 PRO A CA 1
ATOM 666 C C . PRO A 1 86 ? -11.070 -3.524 -0.986 1.00 85.81 86 PRO A C 1
ATOM 668 O O . PRO A 1 86 ? -11.477 -3.636 0.169 1.00 85.81 86 PRO A O 1
ATOM 671 N N . LEU A 1 87 ? -10.166 -4.363 -1.504 1.00 87.06 87 LEU A N 1
ATOM 672 C CA . LEU A 1 87 ? -9.604 -5.479 -0.745 1.00 87.06 87 LEU A CA 1
ATOM 673 C C . LEU A 1 87 ? -8.819 -4.987 0.485 1.00 87.06 87 LEU A C 1
ATOM 675 O O . LEU A 1 87 ? -8.982 -5.527 1.579 1.00 87.06 87 LEU A O 1
ATOM 679 N N . GLN A 1 88 ? -8.033 -3.916 0.338 1.00 88.56 88 GLN A N 1
ATOM 680 C CA . GLN A 1 88 ? -7.294 -3.280 1.430 1.00 88.56 88 GLN A CA 1
ATOM 681 C C . GLN A 1 88 ? -8.245 -2.735 2.507 1.00 88.56 88 GLN A C 1
ATOM 683 O O . GLN A 1 88 ? -7.999 -2.897 3.703 1.00 88.56 88 GLN A O 1
ATOM 688 N N . LEU A 1 89 ? -9.355 -2.112 2.109 1.00 85.62 89 LEU A N 1
ATOM 689 C CA . LEU A 1 89 ? -10.331 -1.573 3.057 1.00 85.62 89 LEU A CA 1
ATOM 690 C C . LEU A 1 89 ? -11.134 -2.664 3.774 1.00 85.62 89 LEU A C 1
ATOM 692 O O . LEU A 1 89 ? -11.279 -2.609 4.997 1.00 85.62 89 LEU A O 1
ATOM 696 N N . ILE A 1 90 ? -11.642 -3.645 3.026 1.00 87.75 90 ILE A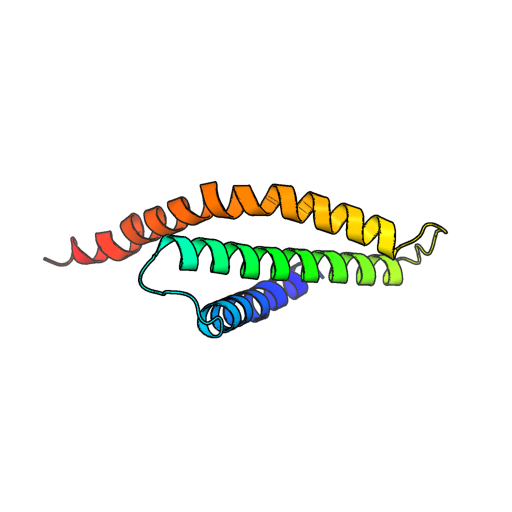 N 1
ATOM 697 C CA . ILE A 1 90 ? -12.548 -4.680 3.538 1.00 87.75 90 ILE A CA 1
ATOM 698 C C . ILE A 1 90 ? -11.786 -5.745 4.328 1.00 87.75 90 ILE A C 1
ATOM 700 O O . ILE A 1 90 ? -12.282 -6.191 5.358 1.00 87.75 90 ILE A O 1
ATOM 704 N N . ILE A 1 91 ? -10.592 -6.151 3.884 1.00 87.44 91 ILE A N 1
ATOM 705 C CA . ILE A 1 91 ? -9.834 -7.230 4.533 1.00 87.44 91 ILE A CA 1
ATOM 706 C C . ILE A 1 91 ? -8.794 -6.676 5.500 1.00 87.44 91 ILE A C 1
ATOM 708 O O . ILE A 1 91 ? -8.837 -7.009 6.685 1.00 87.44 91 ILE A O 1
ATOM 712 N N . MET A 1 92 ? -7.872 -5.820 5.043 1.00 83.81 92 MET A N 1
ATOM 713 C CA . MET A 1 92 ? -6.763 -5.389 5.906 1.00 83.81 92 MET A CA 1
ATOM 714 C C . MET A 1 92 ? -7.232 -4.533 7.087 1.00 83.81 92 MET A C 1
ATOM 716 O O . MET A 1 92 ? -6.688 -4.667 8.183 1.00 83.81 92 MET A O 1
ATOM 720 N N . GLY A 1 93 ? -8.277 -3.716 6.922 1.00 82.75 93 GLY A N 1
ATOM 721 C CA . GLY A 1 93 ? -8.850 -2.924 8.017 1.00 82.75 93 GLY A CA 1
ATOM 722 C C . GLY A 1 93 ? -9.300 -3.777 9.220 1.00 82.75 93 GLY A C 1
ATOM 723 O O . GLY A 1 93 ? -8.775 -3.599 10.327 1.00 82.75 93 GLY A O 1
ATOM 724 N N . PRO A 1 94 ? -10.254 -4.712 9.045 1.00 84.31 94 PRO A N 1
ATOM 725 C CA . PRO A 1 94 ? -10.684 -5.634 10.096 1.00 84.31 94 PRO A CA 1
ATOM 726 C C . PRO A 1 94 ? -9.580 -6.580 10.564 1.00 84.31 94 PRO A C 1
ATOM 728 O O . PRO A 1 94 ? -9.461 -6.806 11.767 1.00 84.31 94 PRO A O 1
ATOM 731 N N . LEU A 1 95 ? -8.747 -7.088 9.650 1.00 86.94 95 LEU A N 1
ATOM 732 C CA . LEU A 1 95 ? -7.667 -8.018 9.981 1.00 86.94 95 LEU A CA 1
ATOM 733 C C . LEU A 1 95 ? -6.663 -7.390 10.953 1.00 86.94 95 LEU A C 1
ATOM 735 O O . LEU A 1 95 ? -6.349 -7.995 11.976 1.00 86.94 95 LEU A O 1
ATOM 739 N N . VAL A 1 96 ? -6.207 -6.160 10.693 1.00 83.19 96 VAL A N 1
ATOM 740 C CA . VAL A 1 96 ? -5.272 -5.457 11.586 1.00 83.19 96 VAL A CA 1
ATOM 741 C C . VAL A 1 96 ? -5.911 -5.215 12.952 1.00 83.19 96 VAL A C 1
ATOM 743 O O . VAL A 1 96 ? -5.267 -5.449 13.971 1.00 83.19 96 VAL A O 1
ATOM 746 N N . ARG A 1 97 ? -7.190 -4.822 13.008 1.00 84.38 97 ARG A N 1
ATOM 747 C CA . ARG A 1 97 ? -7.913 -4.664 14.284 1.00 84.38 97 ARG A CA 1
ATOM 748 C C . ARG A 1 97 ? -8.040 -5.980 15.044 1.00 84.38 97 ARG A C 1
ATOM 750 O O . ARG A 1 97 ? -7.841 -5.996 16.254 1.00 84.38 97 ARG A O 1
ATOM 757 N N . PHE A 1 98 ? -8.338 -7.070 14.344 1.00 86.88 98 PHE A N 1
ATOM 758 C CA . PHE A 1 98 ? -8.438 -8.402 14.930 1.00 86.88 98 PHE A CA 1
ATOM 759 C C . PHE A 1 98 ? -7.085 -8.885 15.463 1.00 86.88 98 PHE A C 1
ATOM 761 O O . PHE A 1 98 ? -7.003 -9.364 16.591 1.00 86.88 98 PHE A O 1
ATOM 768 N N . LEU A 1 99 ? -6.008 -8.701 14.694 1.00 86.56 99 LEU A N 1
ATOM 769 C CA . LEU A 1 99 ? -4.636 -9.001 15.109 1.00 86.56 99 LEU A CA 1
ATOM 770 C C . LEU A 1 99 ? -4.228 -8.175 16.333 1.00 86.56 99 LEU A C 1
ATOM 772 O O . LEU A 1 99 ? -3.725 -8.738 17.302 1.00 86.56 99 LEU A O 1
ATOM 776 N N . PHE A 1 100 ? -4.497 -6.867 16.334 1.00 82.12 100 PHE A N 1
ATOM 777 C CA . PHE A 1 100 ? -4.240 -6.007 17.491 1.00 82.12 100 PHE A CA 1
ATOM 778 C C . PHE A 1 100 ? -5.035 -6.460 18.720 1.00 82.12 100 PHE A C 1
ATOM 780 O O . PHE A 1 100 ? -4.458 -6.620 19.792 1.00 82.12 100 PHE A O 1
ATOM 787 N N . ALA A 1 101 ? -6.330 -6.747 18.583 1.00 83.69 101 ALA A N 1
ATOM 788 C CA . ALA A 1 101 ? -7.129 -7.261 19.694 1.00 83.69 101 ALA A CA 1
ATOM 789 C C . ALA A 1 101 ? -6.582 -8.606 20.212 1.00 83.69 101 ALA A C 1
ATOM 791 O O . ALA A 1 101 ? -6.406 -8.798 21.414 1.00 83.69 101 ALA A O 1
ATOM 792 N N . LYS A 1 102 ? -6.231 -9.530 19.313 1.00 83.94 102 LYS A N 1
ATOM 793 C CA . LYS A 1 102 ? -5.775 -10.876 19.678 1.00 83.94 102 LYS A CA 1
ATOM 794 C C . LYS A 1 102 ? -4.372 -10.907 20.285 1.00 83.94 102 LYS A C 1
ATOM 796 O O . LYS A 1 102 ? -4.146 -11.693 21.199 1.00 83.94 102 LYS A O 1
ATOM 801 N N . PHE A 1 103 ? -3.430 -10.113 19.781 1.00 82.31 103 PHE A N 1
ATOM 802 C CA . PHE A 1 103 ? -2.023 -10.167 20.204 1.00 82.31 103 PHE A CA 1
ATOM 803 C C . PHE A 1 103 ? -1.640 -9.055 21.180 1.00 82.31 103 PHE A C 1
ATOM 805 O O . PHE A 1 103 ? -0.834 -9.295 22.077 1.00 82.31 103 PHE A O 1
ATOM 812 N N . VAL A 1 104 ? -2.215 -7.858 21.042 1.00 75.94 104 VAL A N 1
ATOM 813 C CA . VAL A 1 104 ? -1.882 -6.716 21.905 1.00 75.94 104 VAL A CA 1
ATOM 814 C C . VAL A 1 104 ? -2.761 -6.708 23.155 1.00 75.94 104 VAL A C 1
ATOM 816 O O . VAL A 1 104 ? -2.218 -6.636 24.251 1.00 75.94 104 VAL A O 1
ATOM 819 N N . MET A 1 105 ? -4.087 -6.877 23.038 1.00 64.56 105 MET A N 1
ATOM 820 C CA . MET A 1 105 ? -4.964 -6.867 24.227 1.00 64.56 105 MET A CA 1
ATOM 821 C C . MET A 1 105 ? -4.907 -8.165 25.042 1.00 64.56 105 MET A C 1
ATOM 823 O O . MET A 1 105 ? -4.999 -8.115 26.266 1.00 64.56 105 MET A O 1
ATOM 827 N N . LYS A 1 106 ? -4.683 -9.332 24.417 1.00 55.62 106 LYS A N 1
ATOM 828 C CA . LYS A 1 106 ? -4.516 -10.598 25.165 1.00 55.62 106 LYS A CA 1
ATOM 829 C C . LYS A 1 106 ? -3.301 -10.570 26.101 1.00 55.62 106 LYS A C 1
ATOM 831 O O . LYS A 1 106 ? -3.318 -11.220 27.142 1.00 55.62 106 LYS A O 1
ATOM 836 N N . LYS A 1 107 ? -2.269 -9.788 25.767 1.00 52.94 107 LYS A N 1
ATOM 837 C CA . LYS A 1 107 ? -1.090 -9.613 26.623 1.00 52.94 107 LYS A CA 1
ATOM 838 C C . LYS A 1 107 ? -1.411 -8.849 27.914 1.00 52.94 107 LYS A C 1
ATOM 840 O O . LYS A 1 107 ? -0.727 -9.057 28.902 1.00 52.94 107 LYS A O 1
ATOM 845 N N . THR A 1 108 ? -2.459 -8.025 27.932 1.00 51.56 108 THR A N 1
ATOM 846 C CA . THR A 1 108 ? -2.888 -7.278 29.127 1.00 51.56 108 THR A CA 1
ATOM 847 C C . THR A 1 108 ? -3.711 -8.130 30.100 1.00 51.56 108 THR A C 1
ATOM 849 O O . THR A 1 108 ? -3.732 -7.830 31.283 1.00 51.56 108 THR A O 1
ATOM 852 N N . VAL A 1 109 ? -4.358 -9.208 29.635 1.00 53.22 109 VAL A N 1
ATOM 853 C CA . VAL A 1 109 ? -5.203 -10.072 30.488 1.00 53.22 109 VAL A CA 1
ATOM 854 C C . VAL A 1 109 ? -4.400 -11.163 31.205 1.00 53.22 109 VAL A C 1
ATOM 856 O O . VAL A 1 109 ? -4.816 -11.628 32.253 1.00 53.22 109 VAL A O 1
ATOM 859 N N . ASN A 1 110 ? -3.234 -11.559 30.684 1.00 48.00 110 ASN A N 1
ATOM 860 C CA . ASN A 1 110 ? -2.436 -12.653 31.258 1.00 48.00 110 ASN A CA 1
ATOM 861 C C . ASN A 1 110 ? -1.337 -12.182 32.235 1.00 48.00 110 ASN A C 1
ATOM 863 O O . ASN A 1 110 ? -0.339 -12.878 32.413 1.00 48.00 110 ASN A O 1
ATOM 867 N N . VAL A 1 111 ? -1.474 -10.973 32.792 1.00 50.53 111 VAL A N 1
ATOM 868 C CA . VAL A 1 111 ? -0.536 -10.373 33.768 1.00 50.53 111 VAL A CA 1
ATOM 869 C C . VAL A 1 111 ? -1.302 -9.796 34.973 1.00 50.53 111 VAL A C 1
ATOM 871 O O . VAL A 1 111 ? -0.849 -8.841 35.597 1.00 50.53 111 VAL A O 1
ATOM 874 N N . ALA A 1 112 ? -2.479 -10.342 35.283 1.00 40.78 112 ALA A N 1
ATOM 875 C CA . ALA A 1 112 ? -3.238 -10.023 36.493 1.00 40.78 112 ALA A CA 1
ATOM 876 C C . ALA A 1 112 ? -3.395 -11.280 37.349 1.00 40.78 112 ALA A C 1
ATOM 878 O O . ALA A 1 112 ? -3.686 -12.343 36.753 1.00 40.78 112 ALA A O 1
#

Organism: NCBI:txid1890302

Sequence (112 aa):
GFIIALLIEICIVGPCAKKLVFMLPFDKSKKINIIVAMATAMVIGMVFFMSFYGMAMMYLHGGLQGESFVSSYFSIFIKNFIMAYPLQLIIMGPLVRFLFAKFVMKKTVNVA

pLDDT: mean 77.03, std 11.19, range [40.78, 88.56]

Secondary structure (DSSP, 8-state):
-HHHHHHHHHHHHHHHHHHHHHHS---TT-HHHHHHHHHHHHHHHHHHHHHHHHHHHHHHTT---SS-HHHHHHHHHHHHHHHHHHHIIIIIHHHHHHHIIIIIIHHHHTT-

Foldseek 3Di:
DVVVLVVCLCVCQVVVLVVQLVPDPDDPVDPVSSLLSSLLSNLLSVLVSVLVVVVVVCVVVVPPPDDPSVVVSVVVSVVSSVVVSVVCSVPVVVVVVVCCCVPVVVVVVVPD